Protein AF-A0A913XJL7-F1 (afdb_monomer)

Solvent-accessible surface area (backbone atoms only — not comparable to full-atom values): 6858 Å² total; per-residue (Å²): 137,88,80,95,82,83,86,74,92,79,81,82,83,72,90,77,70,66,82,81,65,60,99,78,71,49,71,38,28,56,27,81,40,90,100,46,30,44,36,31,38,30,69,88,70,22,42,39,34,42,35,77,79,58,24,35,41,37,42,37,96,91,54,53,36,36,39,26,43,65,86,65,56,72,47,76,40,55,90,85,50,87,78,67,51,67,76,60,55,54,58,57,72,48,44,68,62,49,52,54,44,45,71,73,36,64,70,57,85,127

Nearest PDB structures (foldseek):
  8a0k-assembly4_D  TM=6.128E-01  e=1.103E-01  Trypanosoma brucei brucei
  8a0k-assembly3_C  TM=5.339E-01  e=1.169E-01  Trypanosoma brucei brucei
  8a0k-assembly1_A  TM=5.617E-01  e=1.393E-01  Trypanosoma brucei brucei
  8a0k-assembly2_B  TM=5.340E-01  e=1.314E-01  Trypanosoma brucei brucei
  7sqc-assembly1_9D  TM=8.757E-01  e=1.009E+00  Chlamydomonas reinhardtii

Mean predicted aligned error: 10.99 Å

Foldseek 3Di:
DDDDPPPPPPPPDPLPPDPPPPPPFAFFFWFAFPQFGIWTQTPQRKIWGQGPLRKIWIDHPPAWIWIAHNVRDIDTHHPPDPPDDPVVVVSVVCVVRRVVRRVPTDTDDD

Secondary structure (DSSP, 8-state):
-----SSSTTSSS-TT------TT--EEEEEEETTTEEEEEETTS-EEEEETTS-EEEE-TTS-EEEE-TT--EEEE-TT-TT--HHHHHHHHTHHHHHHHHHHSPPP--

pLDDT: mean 77.46, std 19.88, range [36.56, 95.38]

Sequence (110 aa):
MIQSKEREEQSMLDCKKKSTVSPTAEIFKSAYVDGIGWASQLMSGGIWVQYSDGSQLIINASDAVKYTDCNGLVTQYEYSDSLIPQNVKLKFSHFPRIIESLAKAARTKT

Structure (mmCIF, N/CA/C/O backbone):
data_AF-A0A913XJL7-F1
#
_entry.id   AF-A0A913XJL7-F1
#
loop_
_atom_site.group_PDB
_atom_site.id
_atom_site.type_symbol
_atom_site.label_atom_id
_atom_site.label_alt_id
_atom_site.label_comp_id
_atom_site.label_asym_id
_atom_site.label_entity_id
_atom_site.label_seq_id
_atom_site.pdbx_PDB_ins_code
_atom_site.Cartn_x
_atom_site.Cartn_y
_atom_site.Cartn_z
_atom_site.occupancy
_atom_site.B_iso_or_equiv
_atom_site.auth_seq_id
_atom_site.auth_comp_id
_atom_site.auth_asym_id
_atom_site.auth_atom_id
_atom_site.pdbx_PDB_model_num
ATOM 1 N N . MET A 1 1 ? -43.730 22.653 12.957 1.00 50.34 1 MET A N 1
ATOM 2 C CA . MET A 1 1 ? -44.047 21.373 12.281 1.00 50.34 1 MET A CA 1
ATOM 3 C C . MET A 1 1 ? -44.076 21.634 10.788 1.00 50.34 1 MET A C 1
ATOM 5 O O . MET A 1 1 ? -44.500 22.720 10.428 1.00 50.34 1 MET A O 1
ATOM 9 N N . ILE A 1 2 ? -43.676 20.644 9.979 1.00 42.56 2 ILE A N 1
ATOM 10 C CA . ILE A 1 2 ? -43.469 20.682 8.513 1.00 42.56 2 ILE A CA 1
ATOM 11 C C . ILE A 1 2 ? -42.004 21.034 8.178 1.00 42.56 2 ILE A C 1
ATOM 13 O O . ILE A 1 2 ? -41.631 22.196 8.151 1.00 42.56 2 ILE A O 1
ATOM 17 N N . GLN A 1 3 ? -41.099 20.049 8.291 1.00 39.19 3 GLN A N 1
ATOM 18 C CA . GLN A 1 3 ? -40.703 19.040 7.274 1.00 39.19 3 GLN A CA 1
ATOM 19 C C . GLN A 1 3 ? -39.399 19.514 6.593 1.00 39.19 3 GLN A C 1
ATOM 21 O O . GLN A 1 3 ? -39.438 20.372 5.731 1.00 39.19 3 GLN A O 1
ATOM 26 N N . SER A 1 4 ? -38.188 19.127 7.004 1.00 47.19 4 SER A N 1
ATOM 27 C CA . SER A 1 4 ? -37.605 17.772 7.125 1.00 47.19 4 SER A CA 1
ATOM 28 C C . SER A 1 4 ? -37.417 17.013 5.802 1.00 47.19 4 SER A C 1
ATOM 30 O O . SER A 1 4 ? -37.155 15.817 5.852 1.00 47.19 4 SER A O 1
ATOM 32 N N . LYS A 1 5 ? -37.506 17.667 4.632 1.00 46.97 5 LYS A N 1
ATOM 33 C CA . LYS A 1 5 ? -37.461 16.963 3.334 1.00 46.97 5 LYS A CA 1
ATOM 34 C C . LYS A 1 5 ? -36.427 17.475 2.327 1.00 46.97 5 LYS A C 1
ATOM 36 O O . LYS A 1 5 ? -36.674 17.461 1.133 1.00 46.97 5 LYS A O 1
ATOM 41 N N . GLU A 1 6 ? -35.250 17.861 2.809 1.00 43.44 6 GLU A N 1
ATOM 42 C CA . GLU A 1 6 ? -34.106 18.220 1.946 1.00 43.44 6 GLU A CA 1
ATOM 43 C C . GLU A 1 6 ? -32.792 17.579 2.434 1.00 43.44 6 GLU A C 1
ATOM 45 O O . GLU A 1 6 ? -31.707 18.107 2.223 1.00 43.44 6 GLU A O 1
ATOM 50 N N . ARG A 1 7 ? -32.874 16.436 3.137 1.00 44.06 7 ARG A N 1
ATOM 51 C CA . ARG A 1 7 ? -31.713 15.766 3.759 1.00 44.06 7 ARG A CA 1
ATOM 52 C C . ARG A 1 7 ? -31.272 14.466 3.062 1.00 44.06 7 ARG A C 1
ATOM 54 O O . ARG A 1 7 ? -30.443 13.759 3.618 1.00 44.06 7 ARG A O 1
ATOM 61 N N . GLU A 1 8 ? -31.778 14.145 1.868 1.00 43.66 8 GLU A N 1
ATOM 62 C CA . GLU A 1 8 ? -31.457 12.862 1.199 1.00 43.66 8 GLU A CA 1
ATOM 63 C C . GLU A 1 8 ? -30.824 12.959 -0.201 1.00 43.66 8 GLU A C 1
ATOM 65 O O . GLU A 1 8 ? -30.240 11.986 -0.662 1.00 43.66 8 GLU A O 1
ATOM 70 N N . GLU A 1 9 ? -30.802 14.125 -0.851 1.00 36.56 9 GLU A N 1
ATOM 71 C CA . GLU A 1 9 ? -30.250 14.283 -2.215 1.00 36.56 9 GLU A CA 1
ATOM 72 C C . GLU A 1 9 ? -28.817 14.854 -2.233 1.00 36.56 9 GLU A C 1
ATOM 74 O O . GLU A 1 9 ? -28.420 15.605 -3.122 1.00 36.56 9 GLU A O 1
ATOM 79 N N . GLN A 1 10 ? -27.997 14.511 -1.235 1.00 37.31 10 GLN A N 1
ATOM 80 C CA . GLN A 1 10 ? -26.576 14.895 -1.218 1.00 37.31 10 GLN A CA 1
ATOM 81 C C . GLN A 1 10 ? -25.635 13.733 -0.862 1.00 37.31 10 GLN A C 1
ATOM 83 O O . GLN A 1 10 ? -24.522 13.946 -0.389 1.00 37.31 10 GLN A O 1
ATOM 88 N N . SER A 1 11 ? -26.073 12.490 -1.096 1.00 42.94 11 SER A N 1
ATOM 89 C CA . SER A 1 11 ? -25.294 11.268 -0.827 1.00 42.94 11 SER A CA 1
ATOM 90 C C . SER A 1 11 ? -24.596 10.674 -2.061 1.00 42.94 11 SER A C 1
ATOM 92 O O . SER A 1 11 ? -23.905 9.664 -1.950 1.00 42.94 11 SER A O 1
ATOM 94 N N . MET A 1 12 ? -24.744 11.260 -3.247 1.00 39.66 12 MET A N 1
ATOM 95 C CA . MET A 1 12 ? -24.147 10.724 -4.472 1.00 39.66 12 MET A CA 1
ATOM 96 C C . MET A 1 12 ? -23.592 11.860 -5.316 1.00 39.66 12 MET A C 1
ATOM 98 O O . MET A 1 12 ? -24.305 12.359 -6.169 1.00 39.66 12 MET A O 1
ATOM 102 N N . LEU A 1 13 ? -22.348 12.284 -5.073 1.00 46.09 13 LEU A N 1
ATOM 103 C CA . LEU A 1 13 ? -21.473 12.893 -6.102 1.00 46.09 13 LEU A CA 1
ATOM 104 C C . LEU A 1 13 ? -20.065 13.257 -5.607 1.00 46.09 13 LEU A C 1
ATOM 106 O O . LEU A 1 13 ? -19.234 13.662 -6.413 1.00 46.09 13 LEU A O 1
ATOM 110 N N . ASP A 1 14 ? -19.735 13.047 -4.331 1.00 38.66 14 ASP A N 1
ATOM 111 C CA . ASP A 1 14 ? -18.455 13.510 -3.777 1.00 38.66 14 ASP A CA 1
ATOM 112 C C . ASP A 1 14 ? -17.486 12.382 -3.369 1.00 38.66 14 ASP A C 1
ATOM 114 O O . ASP A 1 14 ? -16.589 12.575 -2.551 1.00 38.66 14 ASP A O 1
ATOM 118 N N . CYS A 1 15 ? -17.592 11.206 -4.004 1.00 36.56 15 CYS A N 1
ATOM 119 C CA . CYS A 1 15 ? -16.527 10.187 -3.974 1.00 36.56 15 CYS A CA 1
ATOM 120 C C . CYS A 1 15 ? -15.312 10.568 -4.850 1.00 36.56 15 CYS A C 1
ATOM 122 O O . CYS A 1 15 ? -14.424 9.751 -5.079 1.00 36.56 15 CYS A O 1
ATOM 124 N N . LYS A 1 16 ? -15.228 11.815 -5.336 1.00 42.16 16 LYS A N 1
ATOM 125 C CA . LYS A 1 16 ? -14.055 12.347 -6.047 1.00 42.16 16 LYS A CA 1
ATOM 126 C C . LYS A 1 16 ? -13.083 13.068 -5.101 1.00 42.16 16 LYS A C 1
ATOM 128 O O . LYS A 1 16 ? -12.316 13.929 -5.530 1.00 42.16 16 LYS A O 1
ATOM 133 N N . LYS A 1 17 ? -13.071 12.739 -3.807 1.00 37.31 17 LYS A N 1
ATOM 134 C CA . LYS A 1 17 ? -12.076 13.276 -2.870 1.00 37.31 17 LYS A CA 1
ATOM 135 C C . LYS A 1 17 ? -10.801 12.443 -2.930 1.00 37.31 17 LYS A C 1
ATOM 137 O O . LYS A 1 17 ? -10.626 11.47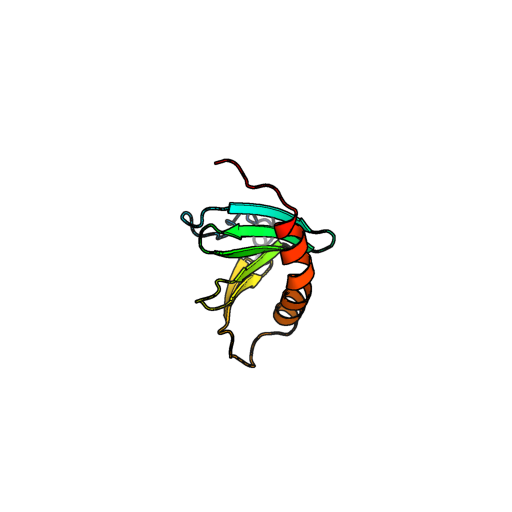7 -2.207 1.00 37.31 17 LYS A O 1
ATOM 142 N N . LYS A 1 18 ? -9.958 12.862 -3.881 1.00 44.97 18 LYS A N 1
ATOM 143 C CA . LYS A 1 18 ? -8.488 12.834 -3.878 1.00 44.97 18 LYS A CA 1
ATOM 144 C C . LYS A 1 18 ? -7.891 11.649 -3.115 1.00 44.97 18 LYS A C 1
ATOM 146 O O . LYS A 1 18 ? -7.726 11.708 -1.904 1.00 44.97 18 LYS A O 1
ATOM 151 N N . SER A 1 19 ? -7.479 10.626 -3.862 1.00 45.19 19 SER A N 1
ATOM 152 C CA . SER A 1 19 ? -6.444 9.692 -3.417 1.00 45.19 19 SER A CA 1
ATOM 153 C C . SER A 1 19 ? -5.248 10.520 -2.936 1.00 45.19 19 SER A C 1
ATOM 155 O O . SER A 1 19 ? -4.556 11.147 -3.737 1.00 45.19 19 SER A O 1
ATOM 157 N N . THR A 1 20 ? -5.086 10.646 -1.618 1.00 48.19 20 THR A N 1
ATOM 158 C CA . THR A 1 20 ? -4.041 11.460 -0.992 1.00 48.19 20 THR A CA 1
ATOM 159 C C . THR A 1 20 ? -2.723 10.704 -1.015 1.00 48.19 20 THR A C 1
ATOM 161 O O . THR A 1 20 ? -2.162 10.344 0.019 1.00 48.19 20 THR A O 1
ATOM 164 N N . VAL A 1 21 ? -2.206 10.491 -2.218 1.00 51.59 21 VAL A N 1
ATOM 165 C CA . VAL A 1 21 ? -0.766 10.512 -2.421 1.00 51.59 21 VAL A CA 1
ATOM 166 C C . VAL A 1 21 ? -0.375 11.986 -2.309 1.00 51.59 21 VAL A C 1
ATOM 168 O O . VAL A 1 21 ? -0.993 12.836 -2.952 1.00 51.59 21 VAL A O 1
ATOM 171 N N . SER A 1 22 ? 0.577 12.324 -1.433 1.00 48.88 22 SER A N 1
ATOM 172 C CA . SER A 1 22 ? 1.126 13.687 -1.393 1.00 48.88 22 SER A CA 1
ATOM 173 C C . SER A 1 22 ? 1.486 14.102 -2.826 1.00 48.88 22 SER A C 1
ATOM 175 O O . SER A 1 22 ? 2.076 13.276 -3.523 1.00 48.88 22 SER A O 1
ATOM 177 N N . PRO A 1 23 ? 1.190 15.334 -3.282 1.00 45.72 23 PRO A N 1
ATOM 178 C CA . PRO A 1 23 ? 1.508 15.793 -4.642 1.00 45.72 23 PRO A CA 1
ATOM 179 C C . PRO A 1 23 ? 3.005 15.719 -5.013 1.00 45.72 23 PRO A C 1
ATOM 181 O O . PRO A 1 23 ? 3.371 16.020 -6.142 1.00 45.72 23 PRO A O 1
ATOM 184 N N . THR A 1 24 ? 3.862 15.308 -4.078 1.00 51.59 24 THR A N 1
ATOM 185 C CA . THR A 1 24 ? 5.304 15.094 -4.225 1.00 51.59 24 THR A CA 1
ATOM 186 C C . THR A 1 24 ? 5.748 13.627 -4.263 1.00 51.59 24 THR A C 1
ATOM 188 O O . THR A 1 24 ? 6.937 13.382 -4.449 1.00 51.59 24 THR A O 1
ATOM 191 N N . ALA A 1 25 ? 4.871 12.635 -4.060 1.00 70.69 25 ALA A N 1
ATOM 192 C CA . ALA A 1 25 ? 5.311 11.238 -4.062 1.00 70.69 25 ALA A CA 1
ATOM 193 C C . ALA A 1 25 ? 5.394 10.704 -5.501 1.00 70.69 25 ALA A C 1
ATOM 195 O O . ALA A 1 25 ? 4.401 10.289 -6.096 1.00 70.69 25 ALA A O 1
ATOM 196 N N . GLU A 1 26 ? 6.597 10.740 -6.065 1.00 86.25 26 GLU A N 1
ATOM 197 C CA . GLU A 1 26 ? 6.870 10.237 -7.408 1.00 86.25 26 GLU A CA 1
ATOM 198 C C . GLU A 1 26 ? 6.775 8.706 -7.459 1.00 86.25 26 GLU A C 1
ATOM 200 O O . GLU A 1 26 ? 7.351 7.995 -6.628 1.00 86.25 26 GLU A O 1
ATOM 205 N N . ILE A 1 27 ? 6.053 8.186 -8.454 1.00 90.31 27 ILE A N 1
ATOM 206 C CA . ILE A 1 27 ? 5.894 6.748 -8.689 1.00 90.31 27 ILE A CA 1
ATOM 207 C C . ILE A 1 27 ? 7.076 6.241 -9.519 1.00 90.31 27 ILE A C 1
ATOM 209 O O . ILE A 1 27 ? 7.339 6.732 -10.613 1.00 90.31 27 ILE A O 1
ATOM 213 N N . PHE A 1 28 ? 7.761 5.212 -9.023 1.00 89.69 28 PHE A N 1
ATOM 214 C CA . PHE A 1 28 ? 8.848 4.535 -9.729 1.00 89.69 28 PHE A CA 1
ATOM 215 C C . PHE A 1 28 ? 8.330 3.462 -10.695 1.00 89.69 28 PHE A C 1
ATOM 217 O O . PHE A 1 28 ? 8.754 3.382 -11.850 1.00 89.69 28 PHE A O 1
ATOM 224 N N . LYS A 1 29 ? 7.411 2.615 -10.221 1.00 92.12 29 LYS A N 1
ATOM 225 C CA . LYS A 1 29 ? 6.734 1.589 -11.027 1.00 92.12 29 LYS A CA 1
ATOM 226 C C . LYS A 1 29 ? 5.423 1.166 -10.392 1.00 92.12 29 LYS A C 1
ATOM 228 O O . LYS A 1 29 ? 5.287 1.231 -9.171 1.00 92.12 29 LYS A O 1
ATOM 233 N N . SER A 1 30 ? 4.517 0.644 -11.213 1.00 94.25 30 SER A N 1
ATOM 234 C CA . SER A 1 30 ? 3.216 0.146 -10.770 1.00 94.25 30 SER A CA 1
ATOM 235 C C . SER A 1 30 ? 2.909 -1.229 -11.349 1.00 94.25 30 SER A C 1
ATOM 237 O O . SER A 1 30 ? 3.330 -1.563 -12.455 1.00 94.25 30 SER A O 1
ATOM 239 N N . ALA A 1 31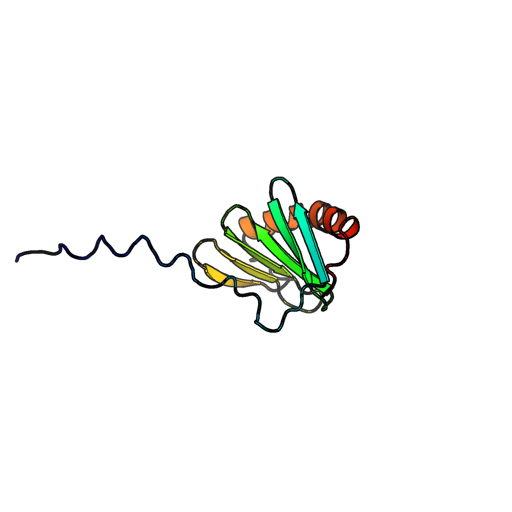 ? 2.154 -2.021 -10.596 1.00 94.94 31 ALA A N 1
ATOM 240 C CA . ALA A 1 31 ? 1.668 -3.332 -10.993 1.00 94.94 31 ALA A CA 1
ATOM 241 C C . ALA A 1 31 ? 0.217 -3.503 -10.544 1.00 94.94 31 ALA A C 1
ATOM 243 O O . ALA A 1 31 ? -0.146 -3.120 -9.429 1.00 94.94 31 ALA A O 1
ATOM 244 N N . TYR A 1 32 ? -0.594 -4.126 -11.394 1.00 94.44 32 TYR A N 1
ATOM 245 C CA . TYR A 1 32 ? -1.881 -4.651 -10.963 1.00 94.44 32 TYR A CA 1
ATOM 246 C C . TYR A 1 32 ? -1.671 -6.018 -10.312 1.00 94.44 32 TYR A C 1
ATOM 248 O O . TYR A 1 32 ? -1.005 -6.886 -10.880 1.00 94.44 32 TYR A O 1
ATOM 256 N N . VAL A 1 33 ? -2.235 -6.202 -9.122 1.00 95.06 33 VAL A N 1
ATOM 257 C CA . VAL A 1 33 ? -2.161 -7.444 -8.356 1.00 95.06 33 VAL A CA 1
ATOM 258 C C . VAL A 1 33 ? -3.567 -8.010 -8.218 1.00 95.06 33 VAL A C 1
ATOM 260 O O . VAL A 1 33 ? -4.435 -7.420 -7.571 1.00 95.06 33 VAL A O 1
ATOM 263 N N . ASP A 1 34 ? -3.782 -9.170 -8.831 1.00 93.94 34 ASP A N 1
ATOM 264 C CA . ASP A 1 34 ? -5.079 -9.840 -8.865 1.00 93.94 34 ASP A CA 1
ATOM 265 C C . ASP A 1 34 ? -5.635 -10.125 -7.458 1.00 93.94 34 ASP A C 1
ATOM 267 O O . ASP A 1 34 ? -4.920 -10.593 -6.565 1.00 93.94 34 ASP A O 1
ATOM 271 N N . GLY A 1 35 ? -6.918 -9.812 -7.261 1.00 92.31 35 GLY A N 1
ATOM 272 C CA . GLY A 1 35 ? -7.612 -9.909 -5.972 1.00 92.31 35 GLY A CA 1
ATOM 273 C C . GLY A 1 35 ? -7.221 -8.852 -4.928 1.00 92.31 35 GLY A C 1
ATOM 274 O O . GLY A 1 35 ? -7.773 -8.861 -3.831 1.00 92.31 35 GLY A O 1
ATOM 275 N N . ILE A 1 36 ? -6.293 -7.940 -5.240 1.00 94.44 36 ILE A N 1
ATOM 276 C CA . ILE A 1 36 ? -5.805 -6.907 -4.313 1.00 94.44 36 ILE A CA 1
ATOM 277 C C . ILE A 1 36 ? -6.102 -5.508 -4.851 1.00 94.44 36 ILE A C 1
ATOM 279 O O . ILE A 1 36 ? -6.791 -4.740 -4.182 1.00 94.44 36 ILE A O 1
ATOM 283 N N . GLY A 1 37 ? -5.611 -5.180 -6.048 1.00 94.62 37 GLY A N 1
ATOM 284 C CA . GLY A 1 37 ? -5.712 -3.842 -6.632 1.00 94.62 37 GLY A CA 1
ATOM 285 C C . GLY A 1 37 ? -4.392 -3.354 -7.227 1.00 94.62 37 GLY A C 1
ATOM 286 O O . GLY A 1 37 ? -3.569 -4.147 -7.683 1.00 94.62 37 GLY A O 1
ATOM 287 N N . TRP A 1 38 ? -4.196 -2.037 -7.241 1.00 95.38 38 TRP A N 1
ATOM 288 C CA . TRP A 1 38 ? -2.990 -1.410 -7.782 1.00 95.38 38 TRP A CA 1
ATOM 289 C C . TRP A 1 38 ? -1.939 -1.225 -6.698 1.00 95.38 38 TRP A C 1
ATOM 291 O O . TRP A 1 38 ? -2.214 -0.644 -5.651 1.00 95.38 38 TRP A O 1
ATOM 301 N N . ALA A 1 39 ? -0.720 -1.674 -6.971 1.00 95.31 39 ALA A N 1
ATOM 302 C CA . ALA A 1 39 ? 0.442 -1.392 -6.147 1.00 95.31 39 ALA A CA 1
ATOM 303 C C . ALA A 1 39 ? 1.426 -0.519 -6.922 1.00 95.31 39 ALA A C 1
ATOM 305 O O . ALA A 1 39 ? 1.679 -0.754 -8.103 1.00 95.31 39 ALA A O 1
ATOM 306 N N . SER A 1 40 ? 2.011 0.456 -6.240 1.00 94.62 40 SER A N 1
ATOM 307 C CA . SER A 1 40 ? 2.977 1.399 -6.786 1.00 94.62 40 SER A CA 1
ATOM 308 C C . SER 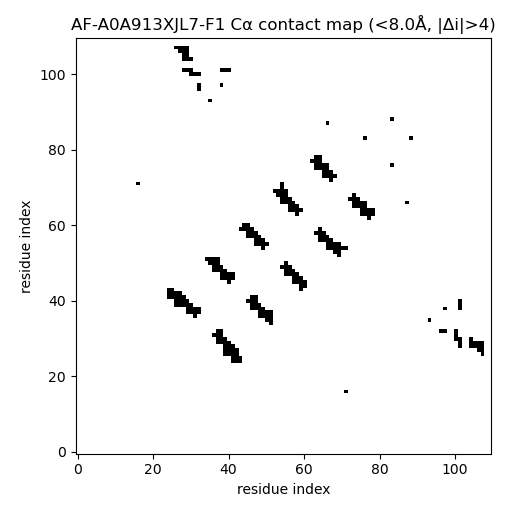A 1 40 ? 4.166 1.494 -5.844 1.00 94.62 40 SER A C 1
ATOM 310 O O . SER A 1 40 ? 4.014 1.815 -4.666 1.00 94.62 40 SER A O 1
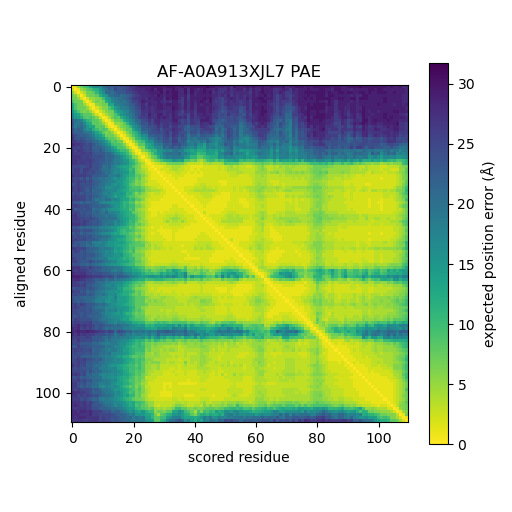ATOM 312 N N . GLN A 1 41 ? 5.361 1.223 -6.359 1.00 92.62 41 GLN A N 1
ATOM 313 C CA . GLN A 1 41 ? 6.590 1.567 -5.660 1.00 92.62 41 GLN A CA 1
ATOM 314 C C . GLN A 1 41 ? 6.868 3.053 -5.877 1.00 92.62 41 GLN A C 1
ATOM 316 O O . GLN A 1 41 ? 6.828 3.537 -7.008 1.00 92.62 41 GLN A O 1
ATOM 321 N N . LEU A 1 42 ? 7.161 3.763 -4.798 1.00 90.75 42 LEU A N 1
ATOM 322 C CA . LEU A 1 42 ? 7.538 5.169 -4.808 1.00 90.75 42 LEU A CA 1
ATOM 323 C C . LEU A 1 42 ? 9.049 5.304 -5.037 1.00 90.75 42 LEU A C 1
ATOM 325 O O . LEU A 1 42 ? 9.820 4.415 -4.670 1.00 90.75 42 LEU A O 1
ATOM 329 N N . MET A 1 43 ? 9.487 6.434 -5.592 1.00 88.44 43 MET A N 1
ATOM 330 C CA . MET A 1 43 ? 10.913 6.762 -5.762 1.00 88.44 43 MET A CA 1
ATOM 331 C C . MET A 1 43 ? 11.685 6.752 -4.436 1.00 88.44 43 MET A C 1
ATOM 333 O O . MET A 1 43 ? 12.864 6.413 -4.407 1.00 88.44 43 MET A O 1
ATOM 337 N N . SER A 1 44 ? 11.007 7.051 -3.324 1.00 86.00 44 SER A N 1
ATOM 338 C CA . SER A 1 44 ? 11.560 6.963 -1.966 1.00 86.00 44 SER A CA 1
ATOM 339 C C . SER A 1 44 ? 11.852 5.530 -1.498 1.00 86.00 44 SER A C 1
ATOM 341 O O . SER A 1 44 ? 12.394 5.340 -0.413 1.00 86.00 44 SER A O 1
ATOM 343 N N . GLY A 1 45 ? 11.448 4.512 -2.264 1.00 87.38 45 GLY A N 1
ATOM 344 C CA . GLY A 1 45 ? 11.478 3.107 -1.859 1.00 87.38 45 GLY A CA 1
ATOM 345 C C . GLY A 1 45 ? 10.234 2.655 -1.087 1.00 87.38 45 GLY A C 1
ATOM 346 O O . GLY A 1 45 ? 10.089 1.459 -0.836 1.00 87.38 45 GLY A O 1
ATOM 347 N N . GLY A 1 46 ? 9.321 3.573 -0.751 1.00 89.94 46 GLY A N 1
ATOM 348 C CA . GLY A 1 46 ? 8.028 3.243 -0.155 1.00 89.94 46 GLY A CA 1
ATOM 349 C C . GLY A 1 46 ? 7.107 2.478 -1.109 1.00 89.94 46 GLY A C 1
ATOM 350 O O . GLY A 1 46 ? 7.309 2.452 -2.324 1.00 89.94 46 GLY A O 1
ATOM 351 N N . ILE A 1 47 ? 6.068 1.860 -0.556 1.00 92.06 47 ILE A N 1
ATOM 352 C CA . ILE A 1 47 ? 5.031 1.153 -1.310 1.00 92.06 47 ILE A CA 1
ATOM 353 C C . ILE A 1 47 ? 3.687 1.792 -0.992 1.00 92.06 47 ILE A C 1
ATOM 355 O O . ILE A 1 47 ? 3.308 1.928 0.170 1.00 92.06 47 ILE A O 1
ATOM 359 N N . TRP A 1 48 ? 2.953 2.142 -2.039 1.00 93.31 48 TRP A N 1
ATOM 360 C CA . TRP A 1 48 ? 1.564 2.562 -1.971 1.00 93.31 48 TRP A CA 1
ATOM 361 C C . TRP A 1 48 ? 0.679 1.512 -2.639 1.00 93.31 48 TRP A C 1
ATOM 363 O O . TRP A 1 48 ? 0.982 1.031 -3.728 1.00 93.31 48 TRP A O 1
ATOM 373 N N . VAL A 1 49 ? -0.416 1.146 -1.983 1.00 94.62 49 VAL A N 1
ATOM 374 C CA . VAL A 1 49 ? -1.393 0.180 -2.481 1.00 94.62 49 VAL A CA 1
ATOM 375 C C . VAL A 1 49 ? -2.770 0.820 -2.448 1.00 94.62 49 VAL A C 1
ATOM 377 O O . VAL A 1 49 ? -3.202 1.303 -1.402 1.00 94.62 49 VAL A O 1
ATOM 380 N N . GLN A 1 50 ? -3.464 0.786 -3.580 1.00 95.06 50 GLN A N 1
ATOM 381 C CA . GLN A 1 50 ? -4.879 1.104 -3.699 1.00 95.06 50 GLN A CA 1
ATOM 382 C C . GLN A 1 50 ? -5.650 -0.202 -3.879 1.00 95.06 50 GLN A C 1
ATOM 384 O O . GLN A 1 50 ? -5.550 -0.869 -4.913 1.00 95.06 50 GLN A O 1
ATOM 389 N N . TYR A 1 51 ? -6.409 -0.568 -2.853 1.00 94.31 51 TYR A N 1
ATOM 390 C CA . TYR A 1 51 ? -7.192 -1.790 -2.841 1.00 94.31 51 TYR A CA 1
ATOM 391 C C . TYR A 1 51 ? -8.476 -1.640 -3.660 1.00 94.31 51 TYR A C 1
ATOM 393 O O . TYR A 1 51 ? -9.004 -0.541 -3.840 1.00 94.31 51 TYR A O 1
ATOM 401 N N . SER A 1 52 ? -8.999 -2.766 -4.138 1.00 92.88 52 SER A N 1
ATOM 402 C CA . SER A 1 52 ? -10.260 -2.828 -4.891 1.00 92.88 52 SER A CA 1
ATOM 403 C C . SER A 1 52 ? -11.481 -2.341 -4.102 1.00 92.88 52 SER A C 1
ATOM 405 O O . SER A 1 52 ? -12.443 -1.876 -4.704 1.00 92.88 52 SER A O 1
ATOM 407 N N . ASP A 1 53 ? -11.431 -2.398 -2.769 1.00 90.38 53 ASP A N 1
ATOM 408 C CA . ASP A 1 53 ? -12.459 -1.866 -1.862 1.00 90.38 53 ASP A CA 1
ATOM 409 C C . ASP A 1 53 ? -12.396 -0.334 -1.688 1.00 90.38 53 ASP A C 1
ATOM 411 O O . ASP A 1 53 ? -13.179 0.236 -0.931 1.00 90.38 53 ASP A O 1
ATOM 415 N N . GLY A 1 54 ? -11.462 0.338 -2.368 1.00 90.44 54 GLY A N 1
ATOM 416 C CA . GLY A 1 54 ? -11.246 1.782 -2.291 1.00 90.44 54 GLY A CA 1
ATOM 417 C C . GLY A 1 54 ? -10.322 2.225 -1.154 1.00 90.44 54 GLY A C 1
ATOM 418 O O . GLY A 1 54 ? -9.895 3.381 -1.146 1.00 90.44 54 GLY A O 1
ATOM 419 N N . SER A 1 55 ? -9.961 1.328 -0.229 1.00 93.00 55 SER A N 1
ATOM 420 C CA . SER A 1 55 ? -8.984 1.628 0.822 1.00 93.00 55 SER A CA 1
ATOM 421 C C . SER A 1 55 ? -7.572 1.771 0.254 1.00 93.00 55 SER A C 1
ATOM 423 O O . SER A 1 55 ? -7.230 1.234 -0.804 1.00 93.00 55 SER A O 1
ATOM 425 N N . GLN A 1 56 ? -6.722 2.506 0.964 1.00 94.25 56 GLN A N 1
ATOM 426 C CA . GLN A 1 56 ? -5.339 2.752 0.573 1.00 94.25 56 GLN A CA 1
ATOM 427 C C . GLN A 1 56 ? -4.393 2.452 1.732 1.00 94.25 56 GLN A C 1
ATOM 429 O O . GLN A 1 56 ? -4.725 2.652 2.898 1.00 94.25 56 GLN A O 1
ATOM 434 N N . LEU A 1 57 ? -3.194 1.981 1.404 1.00 92.44 57 LEU A N 1
ATOM 435 C CA . LEU A 1 57 ? -2.132 1.718 2.368 1.00 92.44 57 LEU A CA 1
ATOM 436 C C . LEU A 1 57 ? -0.809 2.249 1.825 1.00 92.44 57 LEU A C 1
ATOM 438 O O . LEU A 1 57 ? -0.431 1.927 0.702 1.00 92.44 57 LEU A O 1
ATOM 442 N N . ILE A 1 58 ? -0.108 3.047 2.620 1.00 91.19 58 ILE A N 1
ATOM 443 C CA . ILE A 1 58 ? 1.221 3.570 2.313 1.00 91.19 58 ILE A CA 1
ATOM 444 C C . ILE A 1 58 ? 2.175 3.097 3.402 1.00 91.19 58 ILE A C 1
ATOM 446 O O . ILE A 1 58 ? 1.911 3.274 4.593 1.00 91.19 58 ILE A O 1
ATOM 450 N N . ILE A 1 59 ? 3.292 2.515 2.977 1.00 87.88 59 ILE A N 1
ATOM 451 C CA . ILE A 1 59 ? 4.370 2.064 3.850 1.00 87.88 59 ILE A CA 1
ATOM 452 C C . ILE A 1 59 ? 5.671 2.669 3.353 1.00 87.88 59 ILE A C 1
ATOM 454 O O . ILE A 1 59 ? 6.059 2.451 2.207 1.00 87.88 59 ILE A O 1
ATOM 458 N N . ASN A 1 60 ? 6.368 3.385 4.227 1.00 84.56 60 ASN A N 1
ATOM 459 C CA . ASN A 1 60 ? 7.742 3.799 3.987 1.00 84.56 60 ASN A CA 1
ATOM 460 C C . ASN A 1 60 ? 8.643 3.046 4.967 1.00 84.56 60 ASN A C 1
ATOM 462 O O . ASN A 1 60 ? 8.286 2.883 6.127 1.00 84.56 60 ASN A O 1
ATOM 466 N N . ALA A 1 61 ? 9.810 2.588 4.512 1.00 69.81 61 ALA A N 1
ATOM 467 C CA . ALA A 1 61 ? 10.716 1.772 5.326 1.00 69.81 61 ALA A CA 1
ATOM 468 C C . ALA A 1 61 ? 11.220 2.477 6.603 1.00 69.81 61 ALA A C 1
ATOM 470 O O . ALA A 1 61 ? 11.643 1.812 7.543 1.00 69.81 61 ALA A O 1
ATOM 471 N N . SER A 1 62 ? 11.181 3.811 6.632 1.00 67.00 62 SER A N 1
ATOM 472 C CA . SER A 1 62 ? 11.626 4.649 7.748 1.00 67.00 62 SER A CA 1
ATOM 473 C C . SER A 1 62 ? 10.483 5.308 8.522 1.00 67.00 62 SER A C 1
ATOM 475 O O . SER A 1 62 ? 10.756 6.108 9.410 1.00 67.00 62 SER A O 1
ATOM 477 N N . ASP A 1 63 ? 9.228 5.062 8.145 1.00 66.94 63 ASP A N 1
ATOM 478 C CA . ASP A 1 63 ? 8.088 5.843 8.623 1.00 66.94 63 ASP A CA 1
ATOM 479 C C . ASP A 1 63 ? 6.937 4.942 9.079 1.00 66.94 63 ASP A C 1
ATOM 481 O O . ASP A 1 63 ? 6.904 3.738 8.817 1.00 66.94 63 ASP A O 1
ATOM 485 N N . ALA A 1 64 ? 5.965 5.548 9.750 1.00 76.94 64 ALA A N 1
ATOM 486 C CA . ALA A 1 64 ? 4.753 4.862 10.169 1.00 76.94 64 ALA A CA 1
ATOM 487 C C . ALA A 1 64 ? 3.844 4.484 8.980 1.00 76.94 64 ALA A C 1
ATOM 489 O O . ALA A 1 64 ? 3.859 5.078 7.899 1.00 76.94 64 ALA A O 1
ATOM 490 N N . VAL A 1 65 ? 3.025 3.461 9.199 1.00 86.69 65 VAL A N 1
ATOM 491 C CA . VAL A 1 65 ? 2.075 2.902 8.237 1.00 86.69 65 VAL A CA 1
ATOM 492 C C . VAL A 1 65 ? 0.891 3.843 8.135 1.00 86.69 65 VAL A C 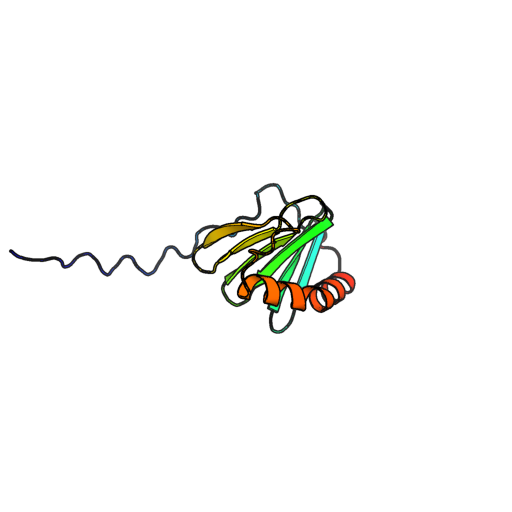1
ATOM 494 O O . VAL A 1 65 ? 0.221 4.100 9.129 1.00 86.69 65 VAL A O 1
ATOM 497 N N . LYS A 1 66 ? 0.580 4.332 6.938 1.00 89.88 66 LYS A N 1
ATOM 498 C CA . LYS A 1 66 ? -0.582 5.193 6.718 1.00 89.88 66 LYS A CA 1
ATOM 499 C C . LYS A 1 66 ? -1.667 4.417 5.998 1.00 89.88 66 LYS A C 1
ATOM 501 O O . LYS A 1 66 ? -1.477 3.971 4.871 1.00 89.88 66 LYS A O 1
ATOM 506 N N . TYR A 1 67 ? -2.805 4.270 6.651 1.00 91.25 67 TYR A N 1
ATOM 507 C CA . TYR A 1 67 ? -3.993 3.644 6.101 1.00 91.25 67 TYR A CA 1
ATOM 508 C C . TYR A 1 67 ? -5.049 4.708 5.822 1.00 91.25 67 TYR A C 1
ATOM 510 O O . TYR A 1 67 ? -5.221 5.645 6.598 1.00 91.25 67 TYR A O 1
ATOM 518 N N . THR A 1 68 ? -5.761 4.566 4.714 1.00 92.94 68 THR A N 1
ATOM 519 C CA . THR A 1 68 ? -6.954 5.348 4.402 1.00 92.94 68 THR A CA 1
ATOM 520 C C . THR A 1 68 ? -8.081 4.370 4.144 1.00 92.94 68 THR A C 1
ATOM 522 O O . THR A 1 68 ? -7.951 3.504 3.279 1.00 92.94 68 THR A O 1
ATOM 525 N N . ASP A 1 69 ? -9.164 4.461 4.906 1.00 90.75 69 ASP A N 1
ATOM 526 C CA . ASP A 1 69 ? -10.315 3.591 4.688 1.00 90.75 69 ASP A CA 1
ATOM 527 C C . ASP A 1 69 ? -11.093 3.980 3.414 1.00 90.75 69 ASP A C 1
ATOM 529 O O . ASP A 1 69 ? -10.795 4.975 2.748 1.00 90.75 69 ASP A O 1
ATOM 533 N N . CYS A 1 70 ? -12.101 3.185 3.055 1.00 90.81 70 CYS A N 1
ATOM 534 C CA . CYS A 1 70 ? -12.948 3.458 1.893 1.00 90.81 70 CYS A CA 1
ATOM 535 C C . CYS A 1 70 ? -13.809 4.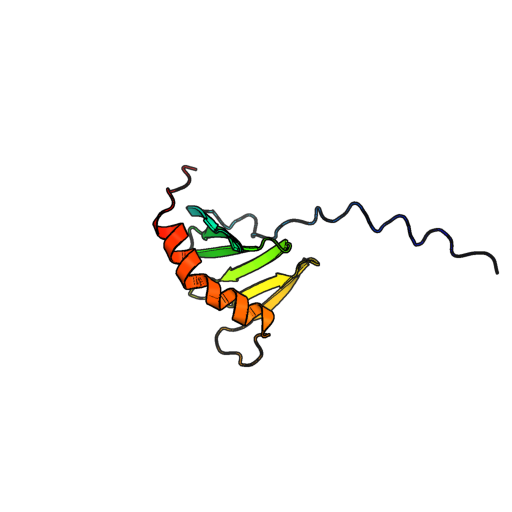732 2.033 1.00 90.81 70 CYS A C 1
ATOM 537 O O . CYS A 1 70 ? -14.305 5.236 1.028 1.00 90.81 70 CYS A O 1
ATOM 539 N N . ASN A 1 71 ? -13.954 5.275 3.247 1.00 90.06 71 ASN A N 1
ATOM 540 C CA . ASN A 1 71 ? -14.640 6.539 3.523 1.00 90.06 71 ASN A CA 1
ATOM 541 C C . ASN A 1 71 ? -13.686 7.748 3.470 1.00 90.06 71 ASN A C 1
ATOM 543 O O . ASN A 1 71 ? -14.130 8.889 3.593 1.00 90.06 71 ASN A O 1
ATOM 547 N N . GLY A 1 72 ? -12.382 7.515 3.290 1.00 88.19 72 GLY A N 1
ATOM 548 C CA . GLY A 1 72 ? -11.352 8.548 3.267 1.00 88.19 72 GLY A CA 1
ATOM 549 C C . GLY A 1 72 ? -10.771 8.906 4.639 1.00 88.19 72 GLY A C 1
ATOM 550 O O . GLY A 1 72 ? -9.976 9.843 4.722 1.00 88.19 72 GLY A O 1
ATOM 551 N N . LEU A 1 73 ? -11.121 8.192 5.715 1.00 91.06 73 LEU A N 1
ATOM 552 C CA . LEU A 1 73 ? -10.519 8.403 7.031 1.00 91.06 73 LEU A CA 1
ATOM 553 C C . LEU A 1 73 ? -9.071 7.912 7.021 1.00 91.06 73 LEU A C 1
ATOM 555 O O . LEU A 1 73 ? -8.800 6.741 6.756 1.00 91.06 73 LEU A O 1
ATOM 559 N N . VAL A 1 74 ? -8.141 8.810 7.344 1.00 90.88 74 VAL A N 1
ATOM 560 C CA . VAL A 1 74 ? -6.706 8.515 7.398 1.00 90.88 74 VAL A CA 1
ATOM 561 C C . VAL A 1 74 ? -6.297 8.175 8.827 1.00 90.88 74 VAL A C 1
ATOM 563 O O . VAL A 1 74 ? -6.588 8.918 9.760 1.00 90.88 74 VAL A O 1
ATOM 566 N N . THR A 1 75 ? -5.583 7.069 9.006 1.00 90.06 75 THR A N 1
ATOM 567 C CA . THR A 1 75 ? -4.994 6.659 10.285 1.00 90.06 75 THR A CA 1
ATOM 568 C C . THR A 1 75 ? -3.536 6.279 10.076 1.00 90.06 75 THR A C 1
ATOM 570 O O . THR A 1 75 ? -3.200 5.590 9.112 1.00 90.06 75 THR A O 1
ATOM 573 N N . GLN A 1 76 ? -2.662 6.747 10.964 1.00 89.06 76 GLN A N 1
ATOM 574 C CA . GLN A 1 76 ? -1.239 6.431 10.945 1.00 89.06 76 GLN A CA 1
ATOM 575 C C . GLN A 1 76 ? -0.920 5.516 12.127 1.00 89.06 76 GLN A C 1
ATOM 577 O O . GLN A 1 76 ? -1.284 5.827 13.257 1.00 89.06 76 GLN A O 1
ATOM 582 N N . TYR A 1 77 ? -0.275 4.387 11.851 1.00 85.75 77 TYR A N 1
ATOM 583 C CA . TYR A 1 77 ? 0.112 3.387 12.838 1.00 85.75 77 TYR A CA 1
ATOM 584 C C . TYR A 1 77 ? 1.627 3.260 12.890 1.00 85.75 77 TYR A C 1
ATOM 586 O O . TYR A 1 77 ? 2.279 3.114 11.855 1.00 85.75 77 TYR A O 1
ATOM 594 N N . GLU A 1 78 ? 2.194 3.249 14.087 1.00 80.88 78 GLU A N 1
ATOM 595 C CA . GLU A 1 78 ? 3.602 2.909 14.261 1.00 80.88 78 GLU A CA 1
ATOM 596 C C . GLU A 1 78 ? 3.816 1.402 14.083 1.00 80.88 78 GLU A C 1
ATOM 598 O O . GLU A 1 78 ? 2.972 0.586 14.453 1.00 80.88 78 GLU A O 1
ATOM 603 N N . TYR A 1 79 ? 4.956 1.018 13.504 1.00 68.50 79 TYR A N 1
ATOM 604 C CA . TYR A 1 79 ? 5.255 -0.380 13.166 1.00 68.50 79 TYR A CA 1
ATOM 605 C C . TYR A 1 79 ? 5.273 -1.307 14.395 1.00 68.50 79 TYR A C 1
ATOM 607 O O . TYR A 1 79 ? 4.977 -2.495 14.294 1.00 68.50 79 TYR A O 1
ATOM 615 N N . SER A 1 80 ? 5.609 -0.755 15.560 1.00 65.62 80 SER A N 1
ATOM 616 C CA . SER A 1 80 ? 5.686 -1.450 16.846 1.00 65.62 80 SER A CA 1
ATOM 617 C C . SER A 1 80 ? 4.367 -1.495 17.618 1.00 65.62 80 SER A C 1
ATOM 619 O O . SER A 1 80 ? 4.318 -2.117 18.679 1.00 65.62 80 SER A O 1
ATOM 621 N N . ASP A 1 81 ? 3.305 -0.846 17.134 1.00 64.50 81 ASP A N 1
ATOM 622 C CA . ASP A 1 81 ? 2.078 -0.744 17.910 1.00 64.50 81 ASP A CA 1
ATOM 623 C C . ASP A 1 81 ? 1.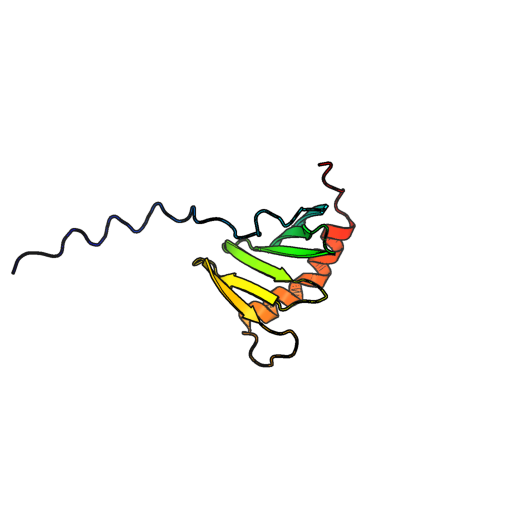245 -2.034 17.815 1.00 64.50 81 ASP A C 1
ATOM 625 O O . ASP A 1 81 ? 0.832 -2.496 16.747 1.00 64.50 81 ASP A O 1
ATOM 629 N N . SER A 1 82 ? 0.955 -2.623 18.975 1.00 64.81 82 SER A N 1
ATOM 630 C CA . SER A 1 82 ? 0.082 -3.798 19.089 1.00 64.81 82 SER A CA 1
ATOM 631 C C . SER A 1 82 ? -1.361 -3.483 18.663 1.00 64.81 82 SER A C 1
ATOM 633 O O . SER A 1 82 ? -2.133 -4.401 18.360 1.00 64.81 82 SER A O 1
ATOM 635 N N . LEU A 1 83 ? -1.701 -2.192 18.580 1.00 73.56 83 LEU A N 1
ATOM 636 C CA . LEU A 1 83 ? -3.021 -1.655 18.263 1.00 73.56 83 LEU A CA 1
ATOM 637 C C . LEU A 1 83 ? -3.351 -1.587 16.766 1.00 73.56 83 LEU A C 1
ATOM 639 O O . LEU A 1 83 ? -4.433 -1.114 16.422 1.00 73.56 83 LEU A O 1
ATOM 643 N N . ILE A 1 84 ? -2.497 -2.092 15.863 1.00 82.69 84 ILE A N 1
ATOM 644 C CA . ILE A 1 84 ? -2.866 -2.173 14.439 1.00 82.69 84 ILE A CA 1
ATOM 645 C C . ILE A 1 84 ? -4.116 -3.068 14.288 1.00 82.69 84 ILE A C 1
ATOM 647 O O . ILE A 1 84 ? -4.067 -4.257 14.647 1.00 82.69 84 ILE A O 1
ATOM 651 N N . PRO A 1 85 ? -5.228 -2.544 13.737 1.00 86.56 85 PRO A N 1
ATOM 652 C CA . PRO A 1 85 ? -6.457 -3.304 13.553 1.00 86.56 85 PRO A CA 1
ATOM 653 C C . PRO A 1 85 ? -6.277 -4.516 12.636 1.00 86.56 85 PRO A C 1
ATOM 655 O O . PRO A 1 85 ? -5.443 -4.526 11.726 1.00 86.56 85 PRO A O 1
ATOM 658 N N . GLN A 1 86 ? -7.104 -5.545 12.834 1.00 85.94 86 GLN A N 1
ATOM 659 C CA . GLN A 1 86 ? -6.989 -6.798 12.083 1.00 85.94 86 GLN A CA 1
ATOM 660 C C . GLN A 1 86 ? -7.175 -6.610 10.573 1.00 85.94 86 GLN A C 1
ATOM 662 O O . GLN A 1 86 ? -6.470 -7.247 9.793 1.00 85.94 86 GLN A O 1
ATOM 667 N N . ASN A 1 87 ? -8.059 -5.704 10.142 1.00 85.00 87 ASN A N 1
ATOM 668 C CA . ASN A 1 87 ? -8.241 -5.412 8.718 1.00 85.00 87 ASN A CA 1
ATOM 669 C C . ASN A 1 87 ? -6.952 -4.873 8.083 1.00 85.00 87 ASN A C 1
ATOM 671 O O . ASN A 1 87 ? -6.633 -5.250 6.962 1.00 85.00 87 ASN A O 1
ATOM 675 N N . VAL A 1 88 ? -6.178 -4.055 8.802 1.00 86.31 88 VAL A N 1
ATOM 676 C CA . VAL A 1 88 ? -4.897 -3.532 8.315 1.00 86.31 88 VAL A CA 1
ATOM 677 C C . VAL A 1 88 ? -3.836 -4.637 8.347 1.00 86.31 88 VAL A C 1
ATOM 679 O O . VAL A 1 88 ? -3.132 -4.827 7.361 1.00 86.31 88 VAL A O 1
ATOM 682 N N . LYS A 1 89 ? -3.784 -5.456 9.410 1.00 87.12 89 LYS A N 1
ATOM 683 C CA . LYS A 1 89 ? -2.903 -6.644 9.497 1.00 87.12 89 LYS A CA 1
ATOM 684 C C . LYS A 1 89 ? -3.113 -7.627 8.339 1.00 87.12 89 LYS A C 1
ATOM 686 O O . LYS A 1 89 ? -2.147 -8.133 7.779 1.00 87.12 89 LYS A O 1
ATOM 691 N N . LEU A 1 90 ? -4.356 -7.867 7.922 1.00 89.25 90 LEU A N 1
ATOM 692 C CA . LEU A 1 90 ? -4.647 -8.712 6.759 1.00 89.25 90 LEU A CA 1
ATOM 693 C C . LEU A 1 90 ? -4.058 -8.127 5.471 1.00 89.25 90 LEU A C 1
ATOM 695 O O . LEU A 1 90 ? -3.500 -8.857 4.657 1.00 89.25 90 LEU A O 1
ATOM 699 N N . LYS A 1 91 ? -4.089 -6.805 5.308 1.00 88.75 91 LYS A N 1
ATOM 700 C CA . LYS A 1 91 ? -3.506 -6.119 4.148 1.00 88.75 91 LYS A CA 1
ATOM 701 C C . LYS A 1 91 ? -1.977 -6.290 4.097 1.00 88.75 91 LYS A C 1
ATOM 703 O O . LYS A 1 91 ? -1.420 -6.387 3.007 1.00 88.75 91 LYS A O 1
ATOM 708 N N . PHE A 1 92 ? -1.308 -6.455 5.244 1.00 86.75 92 PHE A N 1
ATOM 709 C CA . PHE A 1 92 ? 0.115 -6.825 5.296 1.00 86.75 92 PHE A CA 1
ATOM 710 C C . PHE A 1 92 ? 0.408 -8.216 4.732 1.00 86.75 92 PHE A C 1
ATOM 712 O O . PHE A 1 92 ? 1.443 -8.417 4.101 1.00 86.75 92 PHE A O 1
ATOM 719 N N . SER A 1 93 ? -0.506 -9.173 4.903 1.00 89.69 93 SER A N 1
ATOM 720 C CA . SER A 1 93 ? -0.306 -10.539 4.399 1.00 89.69 93 SER A CA 1
ATOM 721 C C . SER A 1 93 ? -0.198 -10.605 2.868 1.00 89.69 93 SER A C 1
ATOM 723 O O . SER A 1 93 ? 0.373 -11.544 2.319 1.00 89.69 93 SER A O 1
ATOM 725 N N . HIS A 1 94 ? -0.676 -9.574 2.169 1.00 92.31 94 HIS A N 1
ATOM 726 C CA . HIS A 1 94 ? -0.578 -9.446 0.719 1.00 92.31 94 HIS A CA 1
ATOM 727 C C . HIS A 1 94 ? 0.807 -8.989 0.232 1.00 92.31 94 HIS A C 1
ATOM 729 O O . HIS A 1 94 ? 1.113 -9.143 -0.953 1.00 92.31 94 HIS A O 1
ATOM 7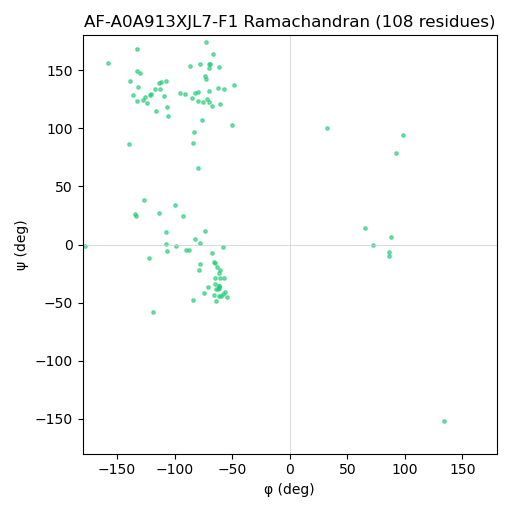35 N N . PHE A 1 95 ? 1.657 -8.437 1.110 1.00 90.25 95 PHE A N 1
ATOM 736 C CA . PHE A 1 95 ? 2.926 -7.813 0.712 1.00 90.25 95 PHE A CA 1
ATOM 737 C C . PHE A 1 95 ? 3.879 -8.725 -0.051 1.00 90.25 95 PHE A C 1
ATOM 739 O O . PHE A 1 95 ? 4.419 -8.255 -1.050 1.00 90.25 95 PHE A O 1
ATOM 746 N N . PRO A 1 96 ? 4.076 -10.003 0.320 1.00 92.25 96 PRO A N 1
ATOM 747 C CA . PRO A 1 96 ? 4.942 -10.888 -0.453 1.00 92.25 96 PRO A CA 1
ATOM 748 C C . PRO A 1 96 ? 4.538 -10.955 -1.936 1.00 92.25 96 PRO A C 1
ATOM 750 O O . PRO A 1 96 ? 5.376 -10.784 -2.819 1.00 92.25 96 PRO A O 1
ATOM 753 N N . ARG A 1 97 ? 3.234 -11.087 -2.214 1.00 94.25 97 ARG A N 1
ATOM 754 C CA . ARG A 1 97 ? 2.684 -11.143 -3.579 1.00 94.25 97 ARG A CA 1
ATOM 755 C C . ARG A 1 97 ? 2.763 -9.793 -4.297 1.00 94.25 97 ARG A C 1
ATOM 757 O O . ARG A 1 97 ? 3.015 -9.740 -5.503 1.00 94.25 97 ARG A O 1
ATOM 764 N N . ILE A 1 98 ? 2.570 -8.697 -3.563 1.00 94.12 98 ILE A N 1
ATOM 765 C CA . ILE A 1 98 ? 2.712 -7.331 -4.085 1.00 94.12 98 ILE A CA 1
ATOM 766 C C . ILE A 1 98 ? 4.161 -7.060 -4.500 1.00 94.12 98 ILE A C 1
ATOM 768 O O . ILE A 1 98 ? 4.400 -6.596 -5.614 1.00 94.12 98 ILE A O 1
ATOM 772 N N . ILE A 1 99 ? 5.127 -7.382 -3.637 1.00 92.81 99 ILE A N 1
ATOM 773 C CA . ILE A 1 99 ? 6.559 -7.192 -3.893 1.00 92.81 99 ILE A CA 1
ATOM 774 C C . ILE A 1 99 ? 6.989 -8.020 -5.103 1.00 92.81 99 ILE A C 1
ATOM 776 O O . ILE A 1 99 ? 7.672 -7.498 -5.980 1.00 92.81 99 ILE A O 1
ATOM 780 N N . GLU A 1 100 ? 6.548 -9.275 -5.198 1.00 93.75 100 GLU A N 1
ATOM 781 C CA . GLU A 1 100 ? 6.828 -10.125 -6.356 1.00 93.75 100 GLU A CA 1
ATOM 782 C C . GLU A 1 100 ? 6.274 -9.522 -7.660 1.00 93.75 100 GLU A C 1
ATOM 784 O O . GLU A 1 100 ? 6.968 -9.470 -8.678 1.00 93.75 100 GLU A O 1
ATOM 789 N N . SER A 1 101 ? 5.038 -9.015 -7.631 1.00 94.44 101 SER A N 1
ATOM 790 C CA . SER A 1 101 ? 4.399 -8.393 -8.798 1.00 94.44 101 SER A CA 1
ATOM 791 C C . SER A 1 101 ? 5.120 -7.110 -9.218 1.00 94.44 101 SER A C 1
ATOM 793 O O . SER A 1 101 ? 5.406 -6.910 -10.398 1.00 94.44 101 SER A O 1
ATOM 795 N N . LEU A 1 102 ? 5.494 -6.268 -8.251 1.00 92.62 102 LEU A N 1
ATOM 796 C CA . LEU A 1 102 ? 6.293 -5.070 -8.494 1.00 92.62 102 LEU A CA 1
ATOM 797 C C . LEU A 1 102 ? 7.688 -5.422 -9.017 1.00 92.62 102 LEU A C 1
ATOM 799 O O . LEU A 1 102 ? 8.195 -4.726 -9.890 1.00 92.62 102 LEU A O 1
ATOM 803 N N . ALA A 1 103 ? 8.326 -6.489 -8.531 1.00 91.75 103 ALA A N 1
ATOM 804 C CA . ALA A 1 103 ? 9.631 -6.937 -9.019 1.00 91.75 103 ALA A CA 1
ATOM 805 C C . ALA A 1 103 ? 9.593 -7.321 -10.508 1.00 91.75 103 ALA A C 1
ATOM 807 O O . ALA A 1 103 ? 10.542 -7.018 -11.228 1.00 91.75 103 ALA A O 1
ATOM 808 N N . LYS A 1 104 ? 8.483 -7.909 -10.970 1.00 91.31 104 LYS A N 1
ATOM 809 C CA . LYS A 1 104 ? 8.244 -8.263 -12.381 1.00 91.31 104 LYS A CA 1
ATOM 810 C C . LYS A 1 104 ? 7.813 -7.072 -13.248 1.00 91.31 104 LYS A C 1
ATOM 812 O O . LYS A 1 104 ? 7.951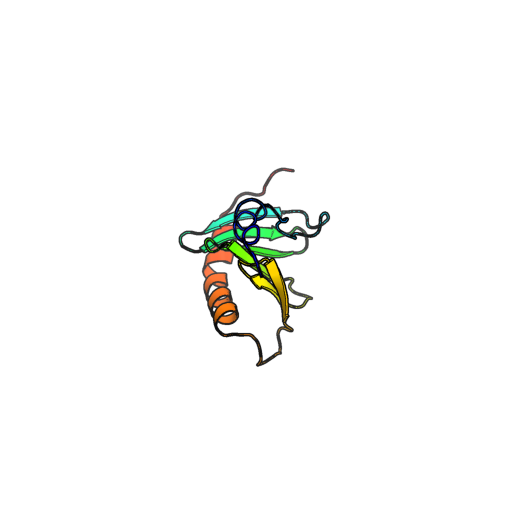 -7.130 -14.467 1.00 91.31 104 LYS A O 1
ATOM 817 N N . ALA A 1 105 ? 7.281 -6.009 -12.647 1.00 89.69 105 ALA A N 1
ATOM 818 C CA . ALA A 1 105 ? 6.784 -4.848 -13.376 1.00 89.69 105 ALA A CA 1
ATOM 819 C C . ALA A 1 105 ? 7.912 -3.986 -13.964 1.00 89.69 105 ALA A C 1
ATOM 821 O O . ALA A 1 105 ? 8.953 -3.755 -13.340 1.00 89.69 105 ALA A O 1
ATOM 822 N N . ALA A 1 106 ? 7.670 -3.466 -15.168 1.00 85.12 106 ALA A N 1
ATOM 823 C CA . ALA A 1 106 ? 8.560 -2.513 -15.813 1.00 85.12 106 ALA A CA 1
ATOM 824 C C . ALA A 1 106 ? 8.518 -1.152 -15.102 1.00 85.12 106 ALA A C 1
ATOM 826 O O . ALA A 1 106 ? 7.503 -0.759 -14.525 1.00 85.12 106 ALA A O 1
ATOM 827 N N . ARG A 1 107 ? 9.627 -0.410 -15.176 1.00 79.12 107 ARG A N 1
ATOM 828 C CA . ARG A 1 107 ? 9.649 0.991 -14.744 1.00 79.12 107 ARG A CA 1
ATOM 829 C C . ARG A 1 107 ? 8.700 1.818 -15.601 1.00 79.12 107 ARG A C 1
ATOM 831 O O . ARG A 1 107 ? 8.745 1.726 -16.830 1.00 79.12 107 ARG A O 1
ATOM 838 N N . THR A 1 108 ? 7.911 2.667 -14.957 1.00 70.12 108 THR A N 1
ATOM 839 C CA . THR A 1 108 ? 7.221 3.758 -15.644 1.00 70.12 108 THR A CA 1
ATOM 840 C C . THR A 1 108 ? 8.282 4.749 -16.115 1.00 70.12 108 THR A C 1
ATOM 842 O O . THR A 1 108 ? 9.067 5.246 -15.311 1.00 70.12 108 THR A O 1
ATOM 845 N N . LYS A 1 109 ? 8.372 4.975 -17.430 1.00 53.78 109 LYS A N 1
ATOM 846 C CA . LYS A 1 109 ? 9.192 6.058 -17.984 1.00 53.78 109 LYS A CA 1
ATOM 847 C C . LYS A 1 109 ? 8.429 7.359 -17.748 1.00 53.78 109 LYS A C 1
ATOM 849 O O . LYS A 1 109 ? 7.388 7.547 -18.375 1.00 53.78 109 LYS A O 1
ATOM 854 N N . THR A 1 110 ? 8.908 8.170 -16.813 1.00 48.53 110 THR A N 1
ATOM 855 C CA . THR A 1 110 ? 8.474 9.561 -16.633 1.00 48.53 110 THR A CA 1
ATOM 856 C C . THR A 1 110 ? 9.122 10.446 -17.688 1.00 48.53 110 THR A C 1
ATOM 858 O O . THR A 1 110 ? 10.292 10.162 -18.041 1.00 48.53 110 THR A O 1
#

Organism: Exaiptasia diaphana (NCBI:txid2652724)

InterPro domains:
  IPR000959 POLO box domain [PS50078] (28-104)
  IPR033696 Plk4, C-terminal polo-box domain [cd13116] (24-103)

Radius of gyration: 17.2 Å; Cα contacts (8 Å, |Δi|>4): 147; chains: 1; bounding box: 56×32×37 Å